Protein AF-A0A9Q1E6R6-F1 (afdb_monomer)

Radius of gyration: 13.67 Å; Cα contacts (8 Å, |Δi|>4): 56; chains: 1; bounding box: 30×24×42 Å

pLDDT: mean 87.62, std 9.49, range [46.62, 96.56]

Organism: Synaphobranchus kaupii (NCBI:txid118154)

Nearest PDB structures (foldseek):
  4n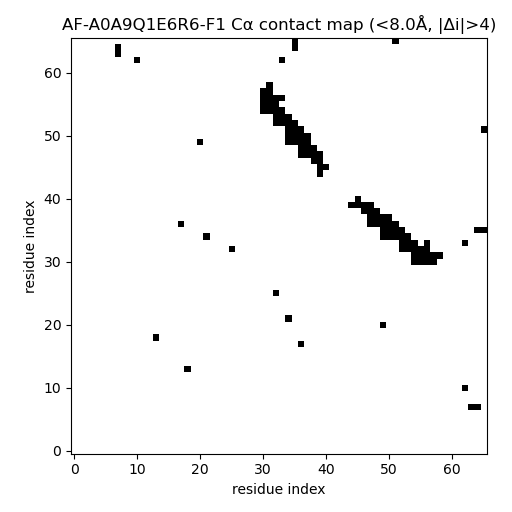6v-assembly7_4  TM=8.743E-01  e=4.807E-03  Homo sapiens
  1stf-assembly1_I  TM=8.894E-01  e=1.208E-02  Homo sapiens
  3kse-assembly3_F  TM=7.832E-01  e=1.573E-01  Homo sapiens
  2oct-assembly1_A  TM=6.041E-01  e=5.139E-02  Homo sapiens

Solvent-accessible surface area (backbone atoms only — not comparable to full-atom values): 4742 Å² total; per-residue (Å²): 132,87,67,90,75,76,85,83,78,80,93,74,84,80,51,72,81,54,45,57,54,4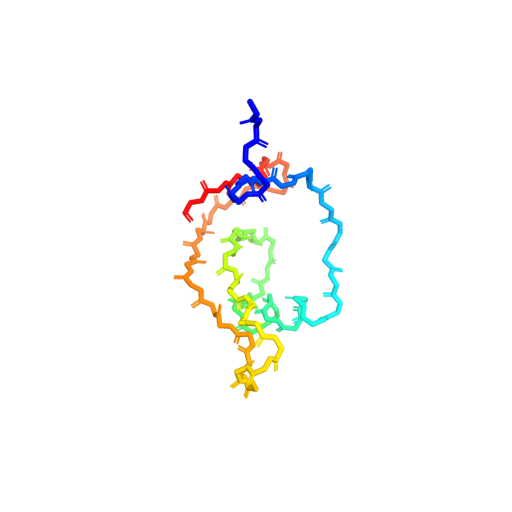9,59,75,70,54,90,72,79,95,75,31,68,51,75,41,70,45,75,59,62,80,91,68,79,56,70,76,41,86,73,50,76,42,73,89,41,55,94,83,58,81,91,74,93,129

InterPro domains:
  IPR001713 Proteinase inhibitor I25A, stefin [PTHR11414] (25-66)
  IPR046350 Cystatin superfamily [SSF54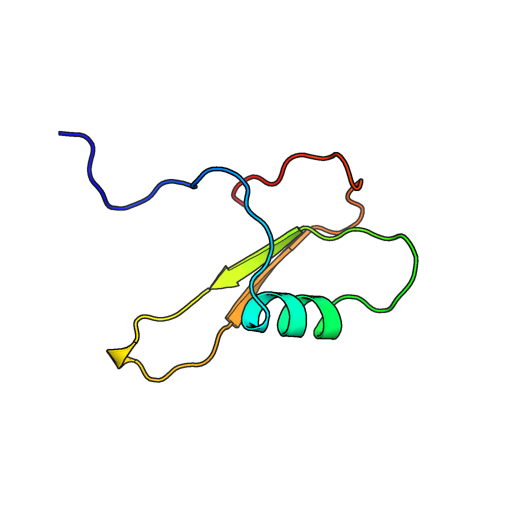403] (4-65)

Structure (mmCIF, N/CA/C/O backbone):
data_AF-A0A9Q1E6R6-F1
#
_entry.id   AF-A0A9Q1E6R6-F1
#
loop_
_atom_site.group_PDB
_atom_site.id
_atom_site.type_symbol
_atom_site.label_atom_id
_atom_site.label_alt_id
_atom_site.label_comp_id
_atom_site.label_asym_id
_atom_site.label_entity_id
_atom_site.label_seq_id
_atom_site.pdbx_PDB_ins_code
_atom_site.Cartn_x
_atom_site.Cartn_y
_atom_site.Cartn_z
_atom_site.occupancy
_atom_site.B_iso_or_equiv
_atom_site.auth_seq_id
_atom_site.auth_comp_id
_atom_site.auth_asym_id
_atom_site.auth_atom_id
_atom_site.pdbx_PDB_model_num
ATOM 1 N N . MET A 1 1 ? -8.757 14.110 -24.514 1.00 46.62 1 MET A N 1
ATOM 2 C CA . MET A 1 1 ? -8.058 12.823 -24.334 1.00 46.62 1 MET A CA 1
ATOM 3 C C . MET A 1 1 ? -7.755 12.709 -22.851 1.00 46.62 1 MET A C 1
ATOM 5 O O . MET A 1 1 ? -7.000 13.528 -22.349 1.00 46.62 1 MET A O 1
ATOM 9 N N . GLN A 1 2 ? -8.442 11.828 -22.127 1.00 56.81 2 GLN A N 1
ATOM 10 C CA . GLN A 1 2 ? -8.148 11.593 -20.712 1.00 56.81 2 GLN A CA 1
ATOM 11 C C . GLN A 1 2 ? -6.820 10.824 -20.683 1.00 56.81 2 GLN A C 1
ATOM 13 O O . GLN A 1 2 ? -6.725 9.758 -21.289 1.00 56.81 2 GLN A O 1
ATOM 18 N N . GLY A 1 3 ? -5.760 11.437 -20.152 1.0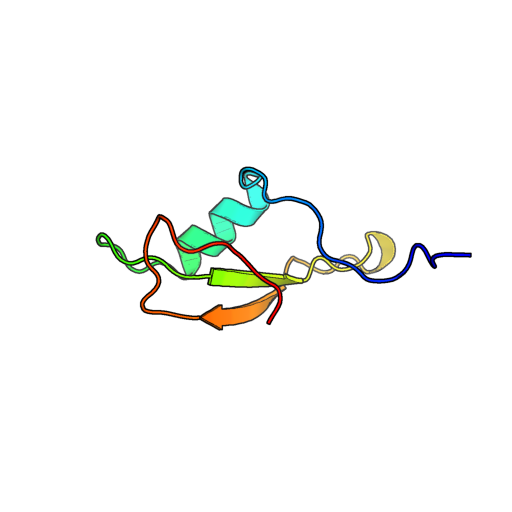0 60.16 3 GLY A N 1
ATOM 19 C CA . GLY A 1 3 ? -4.439 10.809 -20.104 1.00 60.16 3 GLY A CA 1
ATOM 20 C C . GLY A 1 3 ? -4.494 9.541 -19.255 1.00 60.16 3 GLY A C 1
ATOM 21 O O . GLY A 1 3 ? -5.136 9.535 -18.212 1.00 60.16 3 GLY A O 1
ATOM 22 N N . MET A 1 4 ? -3.836 8.471 -19.702 1.00 84.19 4 MET A N 1
ATOM 23 C CA . MET A 1 4 ? -3.749 7.200 -18.959 1.00 84.19 4 MET A CA 1
ATOM 24 C C . MET A 1 4 ? -2.785 7.276 -17.763 1.00 84.19 4 MET A C 1
ATOM 26 O O . MET A 1 4 ? -2.615 6.305 -17.033 1.00 84.19 4 MET A O 1
ATOM 30 N N . CYS A 1 5 ? -2.098 8.407 -17.601 1.00 84.62 5 CYS A N 1
ATOM 31 C CA . CYS A 1 5 ? -1.135 8.648 -16.543 1.00 84.62 5 CYS A CA 1
ATOM 32 C C . CYS A 1 5 ? -1.805 9.357 -15.358 1.00 84.62 5 CYS A C 1
ATOM 34 O O . CYS A 1 5 ? -2.274 10.489 -15.475 1.00 84.62 5 CYS A O 1
ATOM 36 N N . GLY A 1 6 ? -1.798 8.686 -14.206 1.00 84.50 6 GLY A N 1
ATOM 37 C CA . GLY A 1 6 ? -2.461 9.145 -12.985 1.00 84.50 6 GLY A CA 1
ATOM 38 C C . GLY A 1 6 ? -3.909 8.654 -12.862 1.00 84.50 6 GLY A C 1
ATOM 39 O O . GLY A 1 6 ? -4.542 8.285 -13.847 1.00 84.50 6 GLY A O 1
ATOM 40 N N . GLY A 1 7 ? -4.416 8.635 -11.627 1.00 88.06 7 GLY A N 1
ATOM 41 C CA . GLY A 1 7 ? -5.746 8.126 -11.270 1.00 88.06 7 GLY A CA 1
ATOM 42 C C . GLY A 1 7 ? -5.683 6.934 -10.312 1.00 88.06 7 GLY A C 1
ATOM 43 O O . GLY A 1 7 ? -4.756 6.129 -10.372 1.00 88.06 7 GLY A O 1
ATOM 44 N N . ALA A 1 8 ? -6.663 6.840 -9.413 1.00 90.69 8 ALA A N 1
ATOM 45 C CA . ALA A 1 8 ? -6.868 5.671 -8.564 1.00 90.69 8 ALA A CA 1
ATOM 46 C C . ALA A 1 8 ? -7.895 4.738 -9.222 1.00 90.69 8 ALA A C 1
ATOM 48 O O . ALA A 1 8 ? -8.899 5.205 -9.765 1.00 90.69 8 ALA A O 1
ATOM 49 N N . GLY A 1 9 ? -7.627 3.432 -9.191 1.00 90.69 9 GLY A N 1
ATOM 50 C CA . GLY A 1 9 ? -8.596 2.413 -9.592 1.00 90.69 9 GLY A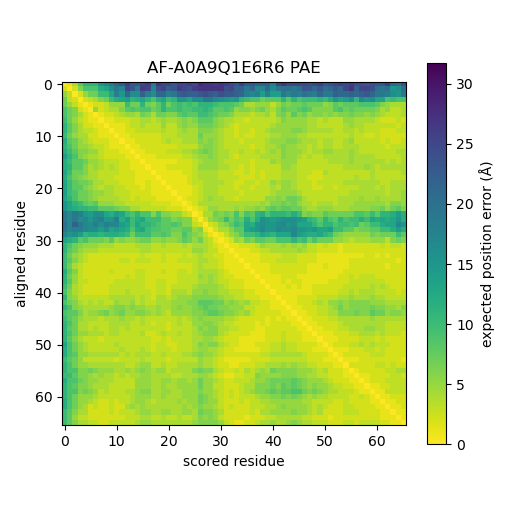 CA 1
ATOM 51 C C . GLY A 1 9 ? -9.708 2.238 -8.555 1.00 90.69 9 GLY A C 1
ATOM 52 O O . GLY A 1 9 ? -9.694 2.862 -7.494 1.00 90.69 9 GLY A O 1
ATOM 53 N N . ALA A 1 10 ? -10.669 1.366 -8.858 1.00 92.56 10 ALA A N 1
ATOM 54 C CA . ALA A 1 10 ? -11.632 0.918 -7.858 1.00 92.56 10 ALA A CA 1
ATOM 55 C C . ALA A 1 10 ? -10.923 0.107 -6.751 1.00 92.56 10 ALA A C 1
ATOM 57 O O . ALA A 1 10 ? -9.918 -0.549 -7.044 1.00 92.56 10 ALA A O 1
ATOM 58 N N . PRO A 1 11 ? -11.436 0.119 -5.506 1.00 91.56 11 PRO A N 1
ATOM 59 C CA . PRO A 1 11 ? -10.945 -0.762 -4.452 1.00 91.56 11 PRO A CA 1
ATOM 60 C C . PRO A 1 11 ? -10.974 -2.230 -4.893 1.00 91.56 11 PRO A C 1
ATOM 62 O O . PRO A 1 11 ? -11.912 -2.669 -5.560 1.00 91.56 11 PRO A O 1
ATOM 65 N N . GLN A 1 12 ? -9.941 -2.973 -4.515 1.00 92.81 12 GLN A N 1
ATOM 66 C CA . GLN A 1 12 ? -9.746 -4.382 -4.845 1.00 92.81 12 GLN A CA 1
ATOM 67 C C . GLN A 1 12 ? -9.077 -5.095 -3.670 1.00 92.81 12 GLN A C 1
ATOM 69 O O . GLN A 1 12 ? -8.418 -4.447 -2.855 1.00 92.81 12 GLN A O 1
ATOM 74 N N . ASP A 1 13 ? -9.212 -6.419 -3.614 1.00 92.38 13 ASP A N 1
ATOM 75 C CA . ASP A 1 13 ? -8.530 -7.234 -2.609 1.00 92.38 13 ASP A CA 1
ATOM 76 C C . ASP A 1 13 ? -7.000 -7.150 -2.753 1.00 92.38 13 ASP A C 1
ATOM 78 O O . ASP A 1 13 ? -6.456 -6.971 -3.854 1.00 92.38 13 ASP A O 1
ATOM 82 N N . ALA A 1 14 ? -6.300 -7.286 -1.624 1.00 87.94 14 ALA A N 1
ATOM 83 C CA . ALA A 1 14 ? -4.844 -7.269 -1.586 1.00 87.94 14 ALA A CA 1
ATOM 84 C C . ALA A 1 14 ? -4.253 -8.522 -2.251 1.00 87.94 14 ALA A C 1
ATOM 86 O O . ALA A 1 14 ? -4.711 -9.647 -2.053 1.00 87.94 14 ALA A O 1
ATOM 87 N N . THR A 1 15 ? -3.191 -8.331 -3.032 1.00 91.56 15 THR A N 1
ATOM 88 C CA . THR A 1 15 ? -2.360 -9.442 -3.520 1.00 91.56 15 THR A CA 1
ATOM 89 C C . THR A 1 15 ? -1.433 -9.940 -2.407 1.00 91.56 15 THR A C 1
ATOM 91 O O . THR A 1 15 ? -1.076 -9.124 -1.558 1.00 91.56 15 THR A O 1
ATOM 94 N N . PRO A 1 16 ? -0.935 -11.195 -2.447 1.00 92.12 16 PRO A N 1
ATOM 95 C CA . PRO A 1 16 ? -0.027 -11.723 -1.420 1.00 92.12 16 PRO A CA 1
ATOM 96 C C . PRO A 1 16 ? 1.169 -10.807 -1.117 1.00 92.12 16 PRO A C 1
ATOM 98 O O . PRO A 1 16 ? 1.396 -10.459 0.029 1.00 92.12 16 PRO A O 1
ATOM 101 N N . GLU A 1 17 ? 1.832 -10.283 -2.154 1.00 89.31 17 GLU A N 1
ATOM 102 C CA . GLU A 1 17 ? 2.972 -9.358 -1.998 1.00 89.31 17 GLU A CA 1
ATOM 103 C C . GLU A 1 17 ? 2.627 -8.052 -1.258 1.00 89.31 17 GLU A C 1
ATOM 105 O O . GLU A 1 17 ? 3.494 -7.419 -0.667 1.00 89.31 17 GLU A O 1
ATOM 110 N N . VAL A 1 18 ? 1.371 -7.600 -1.344 1.00 88.12 18 VAL A N 1
ATOM 111 C CA . VAL A 1 18 ? 0.899 -6.397 -0.641 1.00 88.12 18 VAL A CA 1
ATOM 112 C C . VAL A 1 18 ? 0.509 -6.753 0.790 1.00 88.12 18 VAL A C 1
ATOM 114 O O . VAL A 1 18 ? 0.759 -5.959 1.692 1.00 88.12 18 VAL A O 1
ATOM 117 N N . GLN A 1 19 ? -0.064 -7.942 0.997 1.00 88.56 19 GLN A N 1
ATOM 118 C CA . GLN A 1 19 ? -0.406 -8.442 2.324 1.00 88.56 19 GLN A CA 1
ATOM 119 C C . GLN A 1 19 ? 0.839 -8.598 3.204 1.00 88.56 19 GLN A C 1
ATOM 121 O O . GLN A 1 19 ? 0.803 -8.171 4.351 1.00 88.56 19 GLN A O 1
ATOM 126 N N . ASP A 1 20 ? 1.950 -9.090 2.650 1.00 88.75 20 ASP A N 1
ATOM 127 C CA . ASP A 1 20 ? 3.211 -9.226 3.393 1.00 88.75 20 ASP A CA 1
ATOM 128 C C . ASP A 1 20 ? 3.670 -7.881 3.997 1.00 88.75 20 ASP A C 1
ATOM 130 O O . ASP A 1 20 ? 4.124 -7.822 5.136 1.00 88.75 20 ASP A O 1
ATOM 134 N N . ILE A 1 21 ? 3.485 -6.770 3.274 1.00 87.56 21 ILE A N 1
ATOM 135 C CA . ILE A 1 21 ? 3.825 -5.425 3.772 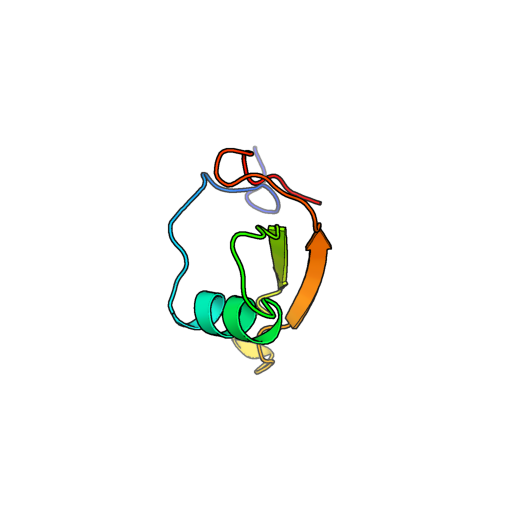1.00 87.56 21 ILE A CA 1
ATOM 136 C C . ILE A 1 21 ? 2.861 -4.982 4.870 1.00 87.56 21 ILE A C 1
ATOM 138 O O . ILE A 1 21 ? 3.287 -4.343 5.830 1.00 87.56 21 ILE A O 1
ATOM 142 N N . CYS A 1 22 ? 1.570 -5.296 4.734 1.00 85.12 22 CYS A N 1
ATOM 143 C CA . CYS A 1 22 ? 0.585 -5.022 5.778 1.00 85.12 22 CYS A CA 1
ATOM 144 C C . CYS A 1 22 ? 0.957 -5.731 7.085 1.00 85.12 22 CYS A C 1
ATOM 146 O O . CYS A 1 22 ? 0.850 -5.126 8.148 1.00 85.12 22 CYS A O 1
ATOM 148 N N . ASP A 1 23 ? 1.440 -6.969 7.001 1.00 85.50 23 ASP A N 1
ATOM 149 C CA . ASP A 1 23 ? 1.820 -7.772 8.164 1.00 85.50 23 ASP A CA 1
ATOM 150 C C . ASP A 1 23 ? 3.078 -7.221 8.867 1.00 85.50 23 ASP A C 1
ATOM 152 O O . ASP A 1 23 ? 3.206 -7.337 10.084 1.00 85.50 23 ASP A O 1
ATOM 156 N N . GLU A 1 24 ? 3.990 -6.567 8.134 1.00 84.62 24 GLU A N 1
ATOM 157 C CA . GLU A 1 24 ? 5.171 -5.905 8.714 1.00 84.62 24 GLU A CA 1
ATOM 158 C C . GLU A 1 24 ? 4.834 -4.620 9.490 1.00 84.62 24 GLU A C 1
ATOM 160 O O . GLU A 1 24 ? 5.539 -4.271 10.441 1.00 84.62 24 GLU A O 1
ATOM 165 N N . VAL A 1 25 ? 3.781 -3.896 9.094 1.00 82.75 25 VAL A N 1
ATOM 166 C CA . VAL A 1 25 ? 3.370 -2.641 9.755 1.00 82.75 25 VAL A CA 1
ATOM 167 C C . VAL A 1 25 ? 2.266 -2.826 10.788 1.00 82.75 25 VAL A C 1
ATOM 169 O O . VAL A 1 25 ? 2.172 -2.025 11.720 1.00 82.75 25 VAL A O 1
ATOM 172 N N . HIS A 1 26 ? 1.421 -3.848 10.640 1.00 77.31 26 HIS A N 1
ATOM 173 C CA . HIS A 1 26 ? 0.327 -4.116 11.565 1.00 77.31 26 HIS A CA 1
ATOM 174 C C . HIS A 1 26 ? 0.836 -4.887 12.783 1.00 77.31 26 HIS A C 1
ATOM 176 O O . HIS A 1 26 ? 1.127 -6.077 12.717 1.00 77.31 26 HIS A O 1
ATOM 182 N N . VAL A 1 27 ? 0.910 -4.217 13.933 1.00 66.25 27 VAL A N 1
ATOM 183 C CA . VAL A 1 27 ? 1.457 -4.791 15.179 1.00 66.25 27 VAL A CA 1
ATOM 184 C C . VAL A 1 27 ? 0.443 -5.619 15.991 1.00 66.25 27 VAL A C 1
ATOM 186 O O . VAL A 1 27 ? 0.731 -6.015 17.122 1.00 66.25 27 VAL A O 1
ATOM 189 N N . GLY A 1 28 ? -0.716 -5.939 15.404 1.00 65.94 28 GLY A N 1
ATOM 190 C CA . GLY A 1 28 ? -1.770 -6.772 15.993 1.00 65.94 28 GLY A CA 1
ATOM 191 C C . GLY A 1 28 ? -2.949 -5.979 16.575 1.00 65.94 28 GLY A C 1
ATOM 192 O O . GLY A 1 28 ? -2.853 -4.785 16.818 1.00 65.94 28 GLY A O 1
ATOM 193 N N . GLY A 1 29 ? -4.078 -6.663 16.800 1.00 74.31 29 GLY A N 1
ATOM 194 C CA . GLY A 1 29 ? -5.342 -6.062 17.259 1.00 74.31 29 GLY A CA 1
ATOM 195 C C . GLY A 1 29 ? -6.339 -5.777 16.127 1.00 74.31 29 GLY A C 1
ATOM 196 O O . GLY A 1 29 ? -6.068 -6.086 14.968 1.00 74.31 29 GLY A O 1
ATOM 197 N N . ASP A 1 30 ? -7.487 -5.187 16.479 1.00 76.06 30 ASP A N 1
ATOM 198 C CA . ASP A 1 30 ? -8.576 -4.797 15.555 1.00 76.06 30 ASP A CA 1
ATOM 199 C C . ASP A 1 30 ? -8.369 -3.393 14.933 1.00 76.06 30 ASP A C 1
ATOM 201 O O . ASP A 1 30 ? -9.313 -2.733 14.487 1.00 76.06 30 ASP A O 1
ATOM 205 N N . GLU A 1 31 ? -7.132 -2.894 14.934 1.00 83.06 31 GLU A N 1
ATOM 206 C CA . GLU A 1 31 ? -6.785 -1.605 14.334 1.00 83.06 31 GLU A CA 1
ATOM 207 C C . GLU A 1 31 ? -6.752 -1.720 12.805 1.00 83.06 31 GLU A C 1
ATOM 209 O O . GLU A 1 31 ? -6.374 -2.751 12.254 1.00 83.06 31 GLU A O 1
ATOM 214 N N . HIS A 1 32 ? -7.158 -0.663 12.100 1.00 87.62 32 HIS A N 1
ATOM 215 C CA . HIS A 1 32 ? -7.046 -0.615 10.643 1.00 87.62 32 HIS A CA 1
ATOM 216 C C . HIS A 1 32 ? -6.132 0.535 10.237 1.00 87.62 32 HIS A C 1
ATOM 218 O O . HIS A 1 32 ? -6.166 1.626 10.815 1.00 87.62 32 HIS A O 1
ATOM 224 N N . VAL A 1 33 ? -5.329 0.284 9.207 1.00 89.06 33 VAL A N 1
ATOM 225 C CA . VAL A 1 33 ? -4.390 1.247 8.639 1.00 89.06 33 VAL A CA 1
ATOM 226 C C . VAL A 1 33 ? -4.588 1.329 7.132 1.00 89.06 33 VAL A C 1
ATOM 228 O O . VAL A 1 33 ? -4.819 0.322 6.466 1.00 89.06 33 VAL A O 1
ATOM 231 N N . HIS A 1 34 ? -4.490 2.531 6.571 1.00 93.00 34 HIS A N 1
ATOM 232 C CA . HIS A 1 34 ? -4.391 2.702 5.122 1.00 93.00 34 HIS A CA 1
ATOM 233 C C . HIS A 1 34 ? -2.922 2.875 4.757 1.00 93.00 34 HIS A C 1
ATOM 235 O O . HIS A 1 34 ? -2.262 3.784 5.260 1.00 93.00 34 HIS A O 1
ATOM 241 N N . LEU A 1 35 ? -2.417 2.021 3.870 1.00 92.75 35 LEU A N 1
ATOM 242 C CA . LEU A 1 35 ? -1.035 2.060 3.401 1.00 92.75 35 LEU A CA 1
ATOM 243 C C . LEU A 1 35 ? -0.981 2.513 1.952 1.00 92.75 35 LEU A C 1
ATOM 245 O O . LEU A 1 35 ? -1.798 2.116 1.121 1.00 92.75 35 LEU A O 1
ATOM 249 N N . ARG A 1 36 ? 0.043 3.297 1.634 1.00 94.44 36 ARG A N 1
ATOM 25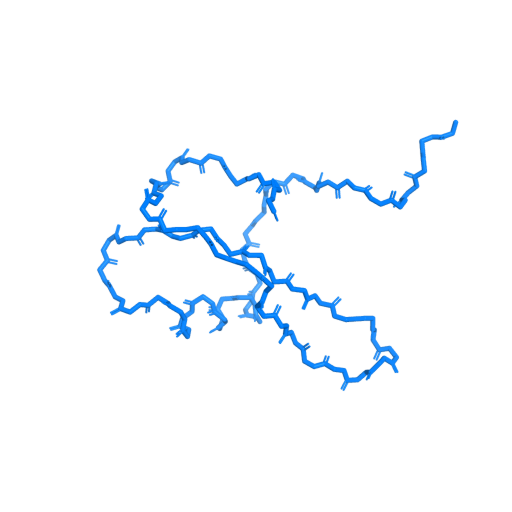0 C CA . ARG A 1 36 ? 0.418 3.598 0.261 1.00 94.44 36 ARG A CA 1
ATOM 251 C C . ARG A 1 36 ? 1.746 2.932 -0.032 1.00 94.44 36 ARG A C 1
ATOM 253 O O . ARG A 1 36 ? 2.791 3.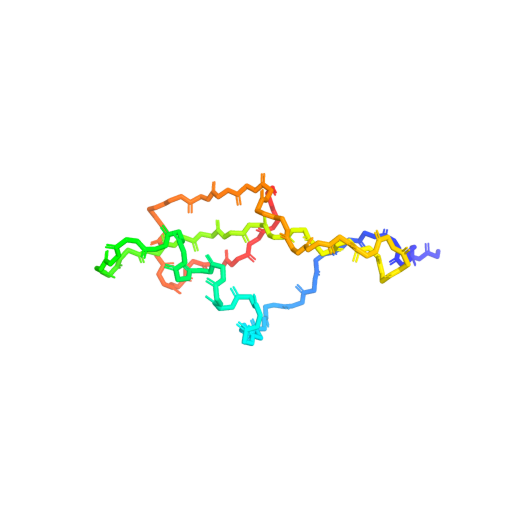366 0.445 1.00 94.44 36 ARG A O 1
ATOM 260 N N . VAL A 1 37 ? 1.688 1.893 -0.849 1.00 93.44 37 VAL A N 1
ATOM 261 C CA . VAL A 1 37 ? 2.858 1.137 -1.288 1.00 93.44 37 VAL A CA 1
ATOM 262 C C . VAL A 1 37 ? 3.221 1.563 -2.705 1.00 93.44 37 VAL A C 1
ATOM 264 O O . VAL A 1 37 ? 2.373 1.601 -3.599 1.00 93.44 37 VAL A O 1
ATOM 267 N N . PHE A 1 38 ? 4.486 1.902 -2.922 1.00 94.00 38 PHE A N 1
ATOM 268 C CA . PHE A 1 38 ? 5.031 2.165 -4.242 1.00 94.00 38 PHE A CA 1
ATOM 269 C C . PHE A 1 38 ? 5.585 0.871 -4.835 1.00 94.00 38 PHE A C 1
ATOM 271 O O . PHE A 1 38 ? 6.437 0.218 -4.237 1.00 94.00 38 PHE A O 1
ATOM 278 N N . ARG A 1 39 ? 5.112 0.519 -6.036 1.00 93.38 39 ARG A N 1
ATOM 279 C CA . ARG A 1 39 ? 5.696 -0.540 -6.863 1.00 93.38 39 ARG A CA 1
ATOM 280 C C . ARG A 1 39 ? 6.543 0.100 -7.965 1.00 93.38 39 ARG A C 1
ATOM 282 O O . ARG A 1 39 ? 5.970 0.674 -8.896 1.00 93.38 39 ARG A O 1
ATOM 289 N N . PRO A 1 40 ? 7.881 0.008 -7.891 1.00 95.50 40 PRO A N 1
ATOM 290 C CA . PRO A 1 40 ? 8.756 0.473 -8.957 1.00 95.50 40 PRO A CA 1
ATOM 291 C C . PRO A 1 40 ? 8.497 -0.264 -10.277 1.00 95.50 40 PRO A C 1
ATOM 293 O O . PRO A 1 40 ? 7.973 -1.379 -10.306 1.00 95.50 40 PRO A O 1
ATOM 296 N N . LEU A 1 41 ? 8.883 0.352 -11.396 1.00 95.12 41 LEU A N 1
ATOM 297 C CA . LEU A 1 41 ? 8.753 -0.283 -12.708 1.00 95.12 41 LEU A CA 1
ATOM 298 C C . LEU A 1 41 ? 9.658 -1.528 -12.796 1.00 95.12 41 LEU A C 1
ATOM 300 O O . LEU A 1 41 ? 10.783 -1.481 -12.304 1.00 95.12 41 LEU A O 1
ATOM 304 N N . PRO A 1 42 ? 9.254 -2.606 -13.496 1.00 94.50 42 PRO A N 1
ATOM 305 C CA . PRO A 1 42 ? 9.995 -3.874 -13.489 1.00 94.50 42 PRO A CA 1
ATOM 306 C C . PRO A 1 42 ? 11.487 -3.758 -13.842 1.00 94.50 42 PRO A C 1
ATOM 308 O O . PRO A 1 42 ? 12.320 -4.442 -13.260 1.00 94.50 42 PRO A O 1
ATOM 311 N N . HIS A 1 43 ? 11.854 -2.849 -14.752 1.00 96.00 43 HIS A N 1
ATOM 312 C CA . HIS A 1 43 ? 13.244 -2.665 -15.182 1.00 96.00 43 HIS A CA 1
ATOM 313 C C . HIS A 1 43 ? 14.153 -2.034 -14.115 1.00 96.00 43 HIS A C 1
ATOM 315 O O . HIS A 1 43 ? 15.372 -2.044 -14.281 1.00 96.00 43 HIS A O 1
ATOM 321 N N . THR A 1 44 ? 13.599 -1.465 -13.039 1.00 96.56 44 THR A N 1
ATOM 322 C CA . THR A 1 44 ? 14.411 -0.878 -11.968 1.00 96.56 44 THR A CA 1
ATOM 323 C C . THR A 1 44 ? 14.920 -1.925 -10.982 1.00 96.56 44 THR A C 1
ATOM 325 O O . THR A 1 44 ? 15.823 -1.603 -10.219 1.00 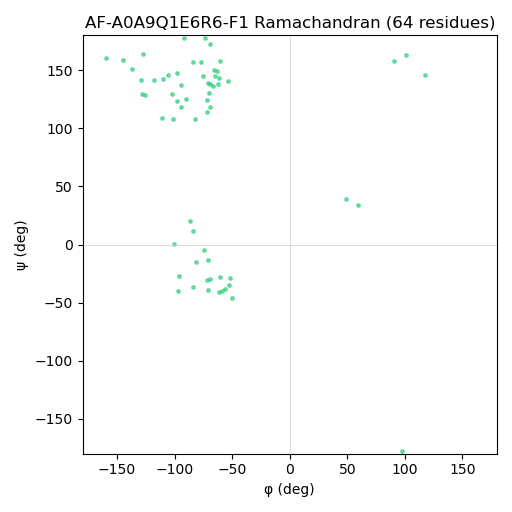96.56 44 THR A O 1
ATOM 328 N N . ASN A 1 45 ? 14.366 -3.150 -10.985 1.00 93.31 45 ASN A N 1
ATOM 329 C CA . ASN A 1 45 ? 14.720 -4.238 -10.057 1.00 93.31 45 ASN A CA 1
ATOM 330 C C . ASN A 1 45 ? 14.744 -3.796 -8.581 1.00 93.31 45 ASN A C 1
ATOM 332 O O . ASN A 1 45 ? 15.631 -4.175 -7.818 1.00 93.31 45 ASN A O 1
ATOM 336 N N . LYS A 1 46 ? 13.786 -2.950 -8.194 1.00 94.38 46 LYS A N 1
ATOM 337 C CA . LYS A 1 46 ? 13.641 -2.446 -6.825 1.00 94.38 46 LYS A CA 1
ATOM 338 C C . LYS A 1 46 ? 12.449 -3.130 -6.150 1.00 94.38 46 LYS A C 1
ATOM 340 O O . LYS A 1 46 ? 11.477 -3.418 -6.853 1.00 94.38 46 LYS A O 1
ATOM 345 N N . PRO A 1 47 ? 12.517 -3.390 -4.835 1.00 92.31 47 PRO A N 1
ATOM 346 C CA . PRO A 1 47 ? 11.403 -3.968 -4.094 1.00 92.31 47 PRO A CA 1
ATOM 347 C C . PRO A 1 47 ? 10.236 -2.978 -3.974 1.00 92.31 47 PRO A C 1
ATOM 349 O O . PRO A 1 47 ? 10.346 -1.809 -4.347 1.00 92.31 47 PRO A O 1
ATOM 352 N N . LEU A 1 48 ? 9.112 -3.461 -3.448 1.00 93.00 48 LEU A N 1
ATOM 353 C CA . LEU A 1 48 ? 8.029 -2.599 -2.983 1.00 93.00 48 LEU A CA 1
ATOM 354 C C . LEU A 1 48 ? 8.532 -1.699 -1.845 1.00 93.00 48 LEU A C 1
ATOM 356 O O . LEU A 1 48 ? 9.332 -2.128 -1.016 1.00 93.00 48 LEU A O 1
ATOM 360 N N . GLU A 1 49 ? 8.058 -0.458 -1.806 1.00 91.56 49 GLU A N 1
ATOM 361 C CA . GLU A 1 49 ? 8.457 0.524 -0.795 1.00 91.56 49 GLU A CA 1
ATOM 362 C C . GLU A 1 49 ? 7.210 1.131 -0.136 1.00 91.56 49 GLU A C 1
ATOM 364 O O . GLU A 1 49 ? 6.303 1.606 -0.826 1.00 91.56 49 GLU A O 1
ATOM 369 N N . LEU A 1 50 ? 7.151 1.143 1.200 1.00 92.12 50 LEU A N 1
ATOM 370 C CA . LEU A 1 50 ? 6.116 1.876 1.929 1.00 92.12 50 LEU A CA 1
ATOM 371 C C . LEU A 1 50 ? 6.360 3.382 1.767 1.00 92.12 50 LEU A C 1
ATOM 373 O O . LEU A 1 50 ? 7.392 3.903 2.181 1.00 92.12 50 LEU A O 1
ATOM 377 N N . HIS A 1 51 ? 5.401 4.085 1.172 1.00 93.38 51 HIS A N 1
ATOM 378 C CA . HIS A 1 51 ? 5.505 5.514 0.886 1.00 93.38 51 HIS A CA 1
ATOM 379 C C . HIS A 1 51 ? 4.818 6.373 1.956 1.00 93.38 51 HIS A C 1
ATOM 381 O O . HIS A 1 51 ? 5.328 7.428 2.327 1.00 93.38 51 HIS A O 1
ATOM 387 N N . SER A 1 52 ? 3.655 5.942 2.450 1.00 92.88 52 SER A N 1
ATOM 388 C CA . SER A 1 52 ? 2.924 6.626 3.522 1.00 92.88 52 SER A CA 1
ATOM 389 C C . SER A 1 52 ? 1.928 5.693 4.215 1.00 92.88 52 SER A C 1
ATOM 391 O O . SER A 1 52 ? 1.527 4.670 3.659 1.00 92.88 52 SER A O 1
ATOM 393 N N . LEU A 1 53 ? 1.518 6.066 5.431 1.00 92.44 53 LEU A N 1
ATOM 394 C CA . LEU A 1 53 ? 0.522 5.351 6.229 1.00 92.44 53 LEU A CA 1
ATOM 395 C C . LEU A 1 53 ? -0.465 6.327 6.885 1.00 92.44 53 LEU A C 1
ATOM 397 O O . LEU A 1 53 ? -0.107 7.465 7.191 1.00 92.44 53 LEU A O 1
ATOM 401 N N . GLN A 1 54 ? -1.692 5.871 7.115 1.00 92.50 54 GLN A N 1
ATOM 402 C CA . GLN A 1 54 ? -2.674 6.517 7.984 1.00 92.50 54 GLN A CA 1
ATOM 403 C C . GLN A 1 54 ? -3.154 5.498 9.018 1.00 92.50 54 GLN A C 1
ATOM 405 O O . GLN A 1 54 ? -3.562 4.400 8.639 1.00 92.50 54 GLN A O 1
ATOM 410 N N . THR A 1 55 ? -3.108 5.865 10.296 1.00 89.44 55 THR A N 1
ATOM 411 C CA . THR A 1 55 ? -3.576 5.048 11.426 1.00 89.44 55 THR A CA 1
ATOM 412 C C . THR A 1 55 ? -5.034 5.347 11.771 1.00 89.44 55 THR A C 1
ATOM 414 O O . THR A 1 55 ? -5.651 6.225 11.158 1.00 89.44 55 THR A O 1
ATOM 417 N N . ASP A 1 56 ? -5.571 4.616 12.754 1.00 88.44 56 ASP A N 1
ATOM 418 C CA . ASP A 1 56 ? -6.879 4.874 13.373 1.00 88.44 56 ASP A CA 1
ATOM 419 C C . ASP A 1 56 ? -8.050 4.841 12.379 1.00 88.44 56 ASP A C 1
ATOM 421 O O . ASP A 1 56 ? -9.024 5.588 12.500 1.00 88.44 56 ASP A O 1
ATOM 425 N N . LYS A 1 57 ? -7.951 3.978 11.362 1.00 91.12 57 LYS A N 1
ATOM 426 C CA . LYS A 1 57 ? -9.007 3.788 10.368 1.00 91.12 57 LYS A CA 1
ATOM 427 C C . LYS A 1 57 ? -10.056 2.810 10.866 1.00 91.12 57 LYS A C 1
ATOM 429 O O . LYS A 1 57 ? -9.804 1.960 11.719 1.00 91.12 57 LYS A O 1
ATOM 434 N N . ALA A 1 58 ? -11.250 2.921 10.297 1.00 89.50 58 ALA A N 1
ATOM 435 C CA . ALA A 1 58 ? -12.303 1.935 10.476 1.00 89.50 58 ALA A CA 1
ATOM 436 C C . ALA A 1 58 ? -12.340 0.971 9.282 1.00 89.50 58 ALA A C 1
ATOM 438 O O . ALA A 1 58 ? -12.140 1.390 8.146 1.00 89.50 58 ALA A O 1
ATOM 439 N N . ALA A 1 59 ? -12.707 -0.292 9.520 1.00 87.12 59 ALA A N 1
ATOM 440 C CA . ALA A 1 59 ? -12.824 -1.335 8.488 1.00 87.12 59 ALA A CA 1
ATOM 441 C C . ALA A 1 59 ? -13.688 -0.952 7.270 1.00 87.12 59 ALA A C 1
ATOM 443 O O . ALA A 1 59 ? -13.509 -1.477 6.176 1.00 87.12 59 ALA A O 1
ATOM 444 N N . HIS A 1 60 ? -14.671 -0.074 7.477 1.00 88.94 60 HIS A N 1
ATOM 445 C CA . HIS A 1 60 ? -15.625 0.364 6.460 1.00 88.94 60 HIS A CA 1
ATOM 446 C C . HIS A 1 60 ? -15.278 1.734 5.858 1.00 88.94 60 HIS A C 1
ATOM 448 O O . HIS A 1 60 ? -16.038 2.241 5.031 1.00 88.94 60 HIS A O 1
ATOM 454 N N . GLU A 1 61 ? -14.181 2.365 6.290 1.00 91.12 61 GLU A N 1
ATOM 455 C CA . GLU A 1 61 ? -13.733 3.621 5.701 1.00 91.12 61 GLU A CA 1
ATOM 456 C C . GLU A 1 61 ? -13.215 3.355 4.277 1.00 91.12 61 GLU A C 1
ATOM 458 O O . GLU A 1 61 ? -12.416 2.441 4.071 1.00 91.12 61 GLU A O 1
ATOM 463 N N . PRO A 1 62 ? -13.660 4.114 3.261 1.00 91.75 62 PRO A N 1
ATOM 464 C CA . PRO A 1 62 ? -13.188 3.902 1.902 1.00 91.75 62 PRO A CA 1
ATOM 465 C C . PRO A 1 62 ? -11.702 4.252 1.777 1.00 91.75 62 PRO A C 1
ATOM 467 O O . PRO A 1 62 ? -11.257 5.313 2.221 1.00 91.75 62 PRO A O 1
ATOM 470 N N . ILE A 1 63 ? -10.941 3.399 1.088 1.00 92.19 63 ILE A N 1
ATOM 471 C CA . ILE A 1 63 ? -9.560 3.713 0.722 1.00 92.19 63 ILE A CA 1
ATOM 472 C C . ILE A 1 63 ? -9.536 4.782 -0.381 1.00 92.19 63 ILE A C 1
ATOM 474 O O . ILE A 1 63 ? -10.144 4.634 -1.443 1.00 92.19 63 ILE A O 1
ATOM 478 N N . GLY A 1 64 ? -8.832 5.881 -0.116 1.00 92.69 64 GLY A N 1
ATOM 479 C CA . GLY A 1 64 ? -8.604 6.984 -1.047 1.00 92.69 64 GLY A CA 1
ATOM 480 C C . GLY A 1 64 ? -7.115 7.301 -1.164 1.00 92.69 64 GLY A C 1
ATOM 481 O O . GLY A 1 64 ? -6.316 6.873 -0.336 1.00 92.69 64 GLY A O 1
ATOM 482 N N . TYR A 1 65 ? -6.727 8.043 -2.201 1.00 92.88 65 TYR A N 1
ATOM 483 C CA . TYR A 1 65 ? -5.334 8.459 -2.387 1.00 92.88 65 TYR A CA 1
ATOM 484 C C . TYR A 1 65 ? -4.916 9.514 -1.347 1.00 92.88 65 TYR A C 1
ATOM 486 O O . TYR A 1 65 ? -5.677 10.448 -1.087 1.00 92.88 65 TYR A O 1
ATOM 494 N N . PHE A 1 66 ? -3.696 9.390 -0.814 1.00 94.06 66 PHE A N 1
ATOM 495 C CA . PHE A 1 66 ? -3.049 10.341 0.097 1.00 94.06 66 PHE A CA 1
ATOM 496 C C . PHE A 1 66 ? -1.531 10.384 -0.118 1.00 94.06 66 PHE A C 1
ATOM 498 O O . PHE A 1 66 ? -0.955 9.378 -0.598 1.00 94.06 66 PHE A O 1
#

Sequence (66 aa):
MQGMCGGAGAPQDATPEVQDICDEVHVGGDEHVHLRVFRPLPHTNKPLELHSLQTDKAAHEPIGYF

Secondary structure (DSSP, 8-state):
---SSS------PPPHHHHHHHHHH--SSS-EEEEEEE---GGG----EEEEEEEEE-TTSPP---

Foldseek 3Di:
DPDPPDDDDADDDDDPLRVVVVVVPDPDDQWDKAWDWDDDDVVVVDGIDTDDMDTRDDPPDDHDDD

Mean predicted aligned error: 5.04 Å